Protein AF-A0A4Q5NXY0-F1 (afdb_monomer_lite)

Radius of gyration: 11.59 Å; chains: 1; bounding box: 24×25×28 Å

Secondary structure (DSSP, 8-state):
-EEEEE-HHHHHHHHHHHHHTTPEEEEE--STTBTTTEEEEEEEETTEEEEEEEETTTEEEEEESS--HHHHTT-

pLDDT: mean 97.65, std 1.16, range [92.81, 98.75]

Sequence (75 aa):
MFVETIPTEKFNYVLETLIERGWEILYVYGGFDAWIDYGEVHLKQNGILVKFVWDNWTEGEIKADIEIEEIRALL

Structure (mmCIF, N/CA/C/O backbone):
data_AF-A0A4Q5NXY0-F1
#
_entry.id   AF-A0A4Q5NXY0-F1
#
loop_
_atom_site.group_PDB
_atom_site.id
_atom_site.type_symbol
_atom_site.label_atom_id
_atom_site.label_alt_id
_atom_site.label_comp_id
_atom_site.label_asym_id
_atom_site.label_entity_id
_atom_site.label_seq_id
_atom_site.pdbx_PDB_ins_code
_atom_site.Cartn_x
_atom_site.Cartn_y
_atom_site.Cartn_z
_atom_site.occupancy
_atom_site.B_iso_or_equiv
_atom_site.auth_seq_id
_atom_site.auth_comp_id
_atom_site.auth_asym_id
_atom_site.auth_atom_id
_atom_site.pdbx_PDB_model_num
ATOM 1 N N . MET A 1 1 ? -9.554 8.307 0.402 1.00 94.50 1 MET A N 1
ATOM 2 C CA . MET A 1 1 ? -8.192 8.859 0.306 1.00 94.50 1 MET A CA 1
ATOM 3 C C . MET A 1 1 ? -7.447 8.271 -0.875 1.00 94.50 1 MET A C 1
ATOM 5 O O . MET A 1 1 ? -7.459 7.058 -1.069 1.00 94.50 1 MET A O 1
ATOM 9 N N . PHE A 1 2 ? -6.770 9.126 -1.635 1.00 97.50 2 PHE A N 1
ATOM 10 C CA . PHE A 1 2 ? -5.815 8.708 -2.652 1.00 97.50 2 PHE A CA 1
ATOM 11 C C . PHE A 1 2 ? -4.609 9.649 -2.621 1.00 97.50 2 PHE A C 1
ATOM 13 O O . PHE A 1 2 ? -4.789 10.868 -2.572 1.00 97.50 2 PHE A O 1
ATOM 20 N N . VAL A 1 3 ? -3.409 9.077 -2.579 1.00 97.62 3 VAL A N 1
ATOM 21 C CA . VAL A 1 3 ? -2.126 9.788 -2.632 1.00 97.62 3 VAL A CA 1
ATOM 22 C C . VAL A 1 3 ? -1.236 9.044 -3.619 1.00 97.62 3 VAL A C 1
ATOM 24 O O . VAL A 1 3 ? -1.144 7.821 -3.544 1.00 97.62 3 VAL A O 1
ATOM 27 N N . GLU A 1 4 ? -0.604 9.774 -4.529 1.00 97.69 4 GLU A N 1
ATOM 28 C CA . GLU A 1 4 ? 0.229 9.246 -5.614 1.00 97.69 4 GLU A CA 1
ATOM 29 C C . GLU A 1 4 ? 1.595 9.941 -5.639 1.00 97.69 4 GLU A C 1
ATOM 31 O O . GLU A 1 4 ? 1.774 10.978 -4.993 1.00 97.69 4 GLU A O 1
ATOM 36 N N . THR A 1 5 ? 2.539 9.395 -6.411 1.00 96.94 5 THR A N 1
ATOM 37 C CA . THR A 1 5 ? 3.904 9.937 -6.563 1.00 96.94 5 THR A CA 1
ATOM 38 C C . THR A 1 5 ? 4.640 10.073 -5.220 1.00 96.94 5 THR A C 1
ATOM 40 O O . THR A 1 5 ? 5.326 11.063 -4.954 1.00 96.94 5 THR A O 1
ATOM 43 N N . ILE A 1 6 ? 4.450 9.105 -4.318 1.00 98.25 6 ILE A N 1
ATOM 44 C CA . ILE A 1 6 ? 5.115 9.069 -3.011 1.00 98.25 6 ILE A CA 1
ATOM 45 C C . ILE A 1 6 ? 6.538 8.535 -3.215 1.00 98.25 6 ILE A C 1
ATOM 47 O O . ILE A 1 6 ? 6.673 7.393 -3.658 1.00 98.25 6 ILE A O 1
ATOM 51 N N . PRO A 1 7 ? 7.588 9.283 -2.823 1.00 98.25 7 PRO A N 1
ATOM 52 C CA . PRO A 1 7 ? 8.962 8.809 -2.928 1.00 98.25 7 PRO A CA 1
ATOM 53 C C . PRO A 1 7 ? 9.161 7.439 -2.295 1.00 98.25 7 PRO A C 1
ATOM 55 O O . PRO A 1 7 ? 8.644 7.194 -1.203 1.00 98.25 7 PRO A O 1
ATOM 58 N N . THR A 1 8 ? 9.941 6.564 -2.931 1.00 98.25 8 THR A N 1
ATOM 59 C CA . THR A 1 8 ? 10.092 5.160 -2.502 1.00 98.25 8 THR A CA 1
ATOM 60 C C . THR A 1 8 ? 10.475 5.028 -1.021 1.00 98.25 8 THR A C 1
ATOM 62 O O . THR A 1 8 ? 9.883 4.239 -0.286 1.00 98.25 8 THR A O 1
ATOM 65 N N . GLU A 1 9 ? 11.407 5.854 -0.535 1.00 98.12 9 GLU A N 1
ATOM 66 C CA . GLU A 1 9 ? 11.801 5.872 0.883 1.00 98.12 9 GLU A CA 1
ATOM 67 C C . GLU A 1 9 ? 10.633 6.231 1.808 1.00 98.12 9 GLU A C 1
ATOM 69 O O . GLU A 1 9 ? 10.446 5.629 2.865 1.00 98.12 9 GLU A O 1
ATOM 74 N N . LYS A 1 10 ? 9.815 7.201 1.394 1.00 98.62 10 LYS A N 1
ATOM 75 C CA . LYS A 1 10 ? 8.656 7.663 2.150 1.00 98.62 10 LYS A CA 1
ATOM 76 C C . LYS A 1 10 ? 7.537 6.625 2.138 1.00 98.62 10 LYS A C 1
ATOM 78 O O . LYS A 1 10 ? 6.933 6.382 3.178 1.00 98.62 10 LYS A O 1
ATOM 83 N N . PHE A 1 11 ? 7.289 5.998 0.992 1.00 98.62 11 PHE A N 1
ATOM 84 C CA . PHE A 1 11 ? 6.342 4.898 0.843 1.00 98.62 11 PHE A CA 1
ATOM 85 C C . PHE A 1 11 ? 6.689 3.743 1.790 1.00 98.62 11 PHE A C 1
ATOM 87 O O . PHE A 1 11 ? 5.833 3.321 2.571 1.00 98.62 11 PHE A O 1
ATOM 94 N N . ASN A 1 12 ? 7.955 3.308 1.790 1.00 98.44 12 ASN A N 1
ATOM 95 C CA . ASN A 1 12 ? 8.446 2.257 2.684 1.00 98.44 12 ASN A CA 1
ATOM 96 C C . ASN A 1 12 ? 8.312 2.666 4.153 1.00 98.44 12 ASN A C 1
ATOM 98 O O . ASN A 1 12 ? 7.7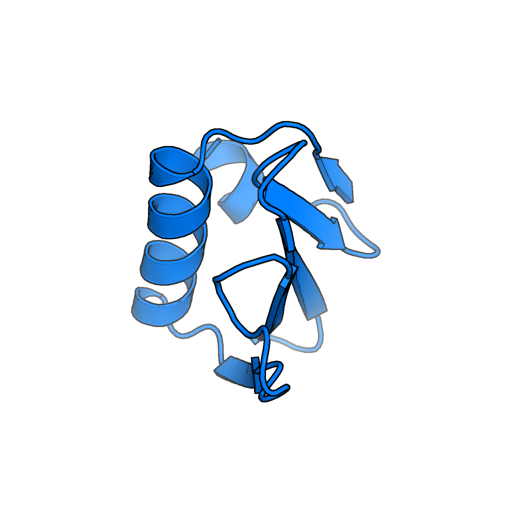78 1.900 4.949 1.00 98.44 12 ASN A O 1
ATOM 102 N N . TYR A 1 13 ? 8.695 3.901 4.495 1.00 98.69 13 TYR A N 1
ATOM 103 C CA . TYR A 1 13 ? 8.550 4.425 5.852 1.00 98.69 13 TYR A CA 1
ATOM 104 C C . TYR A 1 13 ? 7.100 4.367 6.352 1.00 98.69 13 TYR A C 1
ATOM 106 O O . TYR A 1 13 ? 6.856 3.912 7.471 1.00 98.69 13 TYR A O 1
ATOM 114 N N . VAL A 1 14 ? 6.127 4.806 5.543 1.00 98.62 14 VAL A N 1
ATOM 115 C CA . VAL A 1 14 ? 4.710 4.748 5.934 1.00 98.62 14 VAL A CA 1
ATOM 116 C C . VAL A 1 14 ? 4.262 3.295 6.096 1.00 98.62 14 VAL A C 1
ATOM 118 O O . VAL A 1 14 ? 3.659 2.964 7.115 1.00 98.62 14 VAL A O 1
ATOM 121 N N . LEU A 1 15 ? 4.576 2.427 5.130 1.00 98.62 15 LEU A N 1
ATOM 122 C CA . LEU A 1 15 ? 4.203 1.011 5.152 1.00 98.62 15 LEU A CA 1
ATOM 123 C C . LEU A 1 15 ? 4.736 0.297 6.405 1.00 98.62 15 LEU A C 1
ATOM 125 O O . LEU A 1 15 ? 3.960 -0.310 7.145 1.00 98.62 15 LEU A O 1
ATOM 129 N N . GLU A 1 16 ? 6.036 0.411 6.669 1.00 98.56 16 GLU A N 1
ATOM 130 C CA . GLU A 1 16 ? 6.700 -0.188 7.831 1.00 98.56 16 GLU A CA 1
ATOM 131 C C . GLU A 1 16 ? 6.127 0.358 9.140 1.00 98.56 16 GLU A C 1
ATOM 133 O O . GLU A 1 16 ? 5.764 -0.418 10.023 1.00 98.56 16 GLU A O 1
ATOM 138 N N . THR A 1 17 ? 5.938 1.678 9.232 1.00 98.69 17 THR A N 1
ATOM 139 C CA . THR A 1 17 ? 5.377 2.315 10.431 1.00 98.69 17 THR A CA 1
ATOM 140 C C . THR A 1 17 ? 3.979 1.786 10.751 1.00 98.69 17 THR A C 1
ATOM 142 O O . THR A 1 17 ? 3.665 1.534 11.914 1.00 98.69 17 THR A O 1
ATOM 145 N N . LEU A 1 18 ? 3.110 1.604 9.752 1.00 98.31 18 LEU A N 1
ATOM 146 C CA . LEU A 1 18 ? 1.770 1.061 9.989 1.00 98.31 18 LEU A CA 1
ATOM 147 C C . LEU A 1 18 ? 1.826 -0.402 10.445 1.00 98.31 18 LEU A C 1
ATOM 149 O O . LEU A 1 18 ? 1.108 -0.777 11.374 1.00 98.31 18 LEU A O 1
ATOM 153 N N . ILE A 1 19 ? 2.697 -1.216 9.841 1.00 98.31 19 ILE A N 1
ATOM 154 C CA . ILE A 1 19 ? 2.906 -2.613 10.252 1.00 98.31 19 ILE A CA 1
ATOM 155 C C . ILE A 1 19 ? 3.385 -2.674 11.711 1.00 98.31 19 ILE A C 1
ATOM 157 O O . ILE A 1 19 ? 2.825 -3.424 12.511 1.00 98.31 19 ILE A O 1
ATOM 161 N N . GLU A 1 20 ? 4.353 -1.839 12.098 1.00 98.44 20 GLU A N 1
ATOM 162 C CA . GLU A 1 20 ? 4.834 -1.730 13.485 1.00 98.44 20 GLU A CA 1
ATOM 163 C C . GLU A 1 20 ? 3.737 -1.287 14.463 1.00 98.44 20 GLU A C 1
ATOM 165 O O . GLU A 1 20 ? 3.719 -1.708 15.622 1.00 98.44 20 GLU A O 1
ATOM 170 N N . ARG A 1 21 ? 2.779 -0.477 13.998 1.00 97.81 21 ARG A N 1
ATOM 171 C CA . ARG A 1 21 ? 1.598 -0.046 14.767 1.00 97.81 21 ARG A CA 1
ATOM 172 C C . ARG A 1 21 ? 0.457 -1.066 14.768 1.00 97.81 21 ARG A C 1
ATOM 174 O O . ARG A 1 21 ? -0.630 -0.777 15.270 1.00 97.81 21 ARG A O 1
ATOM 181 N N . GLY A 1 22 ? 0.700 -2.268 14.253 1.00 97.94 22 GLY A N 1
ATOM 182 C CA . GLY A 1 22 ? -0.229 -3.391 14.331 1.00 97.94 22 GLY A CA 1
ATOM 183 C C . GLY A 1 22 ? -1.288 -3.406 13.235 1.00 97.94 22 GLY A C 1
ATOM 184 O O . GLY A 1 22 ? -2.334 -4.026 13.419 1.00 97.94 22 GLY A O 1
ATOM 185 N N . TRP A 1 23 ? -1.058 -2.730 12.107 1.00 98.50 23 TRP A N 1
ATOM 186 C CA . TRP A 1 23 ? -1.836 -2.998 10.901 1.00 98.50 23 TRP A CA 1
ATOM 187 C C . TRP A 1 23 ? -1.500 -4.398 10.371 1.00 98.50 23 TRP A C 1
ATOM 189 O O . TRP A 1 23 ? -0.335 -4.766 10.228 1.00 98.50 23 TRP A O 1
ATOM 199 N N . GLU A 1 24 ? -2.526 -5.190 10.073 1.00 98.44 24 GLU A N 1
ATOM 200 C CA . GLU A 1 24 ? -2.364 -6.564 9.605 1.00 98.44 24 GLU A CA 1
ATOM 201 C C . GLU A 1 24 ? -2.126 -6.593 8.095 1.00 98.44 24 GLU A C 1
ATOM 203 O O . GLU A 1 24 ? -2.883 -5.994 7.328 1.00 98.44 24 GLU A O 1
ATOM 208 N N . ILE A 1 25 ? -1.116 -7.339 7.651 1.00 98.50 25 ILE A N 1
ATOM 209 C CA . ILE A 1 25 ? -0.901 -7.607 6.228 1.00 98.50 25 ILE A CA 1
ATOM 210 C C . ILE A 1 25 ? -1.910 -8.664 5.775 1.00 98.50 25 ILE A C 1
ATOM 212 O O . ILE A 1 25 ? -1.878 -9.803 6.240 1.00 98.50 25 ILE A O 1
ATOM 216 N N . LEU A 1 26 ? -2.791 -8.305 4.844 1.00 98.38 26 LEU A N 1
ATOM 217 C CA . LEU A 1 26 ? -3.761 -9.234 4.256 1.00 98.38 26 LEU A CA 1
ATOM 218 C C . LEU A 1 26 ? -3.313 -9.829 2.929 1.00 98.38 26 LEU A C 1
ATOM 220 O O . LEU A 1 26 ? -3.732 -10.927 2.567 1.00 98.38 26 LEU A O 1
ATOM 224 N N . TYR A 1 27 ? -2.519 -9.075 2.179 1.00 98.50 27 TYR A N 1
ATOM 225 C CA . TYR A 1 27 ? -2.089 -9.446 0.844 1.00 98.50 27 TYR A CA 1
ATOM 226 C C . TYR A 1 27 ? -0.728 -8.833 0.560 1.00 98.50 27 TYR A C 1
ATOM 228 O O . TYR A 1 27 ? -0.478 -7.684 0.923 1.00 98.50 27 TYR A O 1
ATOM 236 N N . VAL A 1 28 ? 0.118 -9.604 -0.115 1.00 98.50 28 VAL A N 1
ATOM 237 C CA . VAL A 1 28 ? 1.372 -9.146 -0.707 1.00 98.50 28 VAL A CA 1
ATOM 238 C C . VAL A 1 28 ? 1.422 -9.718 -2.113 1.00 98.50 28 VAL A C 1
ATOM 240 O O . VAL A 1 28 ? 1.246 -10.926 -2.300 1.00 98.50 28 VAL A O 1
ATOM 243 N N . TYR A 1 29 ? 1.649 -8.861 -3.099 1.00 98.38 29 TYR A N 1
ATOM 244 C CA . TYR A 1 29 ? 1.872 -9.294 -4.468 1.00 98.38 29 TYR A CA 1
ATOM 245 C C . TYR A 1 29 ? 3.160 -10.119 -4.564 1.00 98.38 29 TYR A C 1
ATOM 247 O O . TYR A 1 29 ? 4.212 -9.720 -4.071 1.00 98.38 29 TYR A O 1
ATOM 255 N N . GLY A 1 30 ? 3.056 -11.293 -5.190 1.00 97.88 30 GLY A N 1
ATOM 256 C CA . GLY A 1 30 ? 4.133 -12.283 -5.289 1.00 97.88 30 GLY A CA 1
ATOM 257 C C . GLY A 1 30 ? 4.440 -12.710 -6.723 1.00 97.88 30 GLY A C 1
ATOM 258 O O . GLY A 1 30 ? 4.823 -13.858 -6.942 1.00 97.88 30 GLY A O 1
ATOM 259 N N . GLY A 1 31 ? 4.197 -11.834 -7.703 1.00 97.88 31 GLY A N 1
ATOM 260 C CA . GLY A 1 31 ? 4.575 -12.076 -9.097 1.00 97.88 31 GLY A CA 1
ATOM 261 C C . GLY A 1 31 ? 6.090 -12.170 -9.294 1.00 97.88 31 GLY A C 1
ATOM 262 O O . GLY A 1 31 ? 6.875 -11.850 -8.404 1.00 97.88 31 GLY A O 1
ATOM 263 N N . PHE A 1 32 ? 6.518 -12.614 -10.478 1.00 97.00 32 PHE A N 1
ATOM 264 C CA . PHE A 1 32 ? 7.947 -12.734 -10.808 1.00 97.00 32 PHE A CA 1
ATOM 265 C C . PHE A 1 32 ? 8.667 -11.373 -10.871 1.00 97.00 32 PHE A C 1
ATOM 267 O O . PHE A 1 32 ? 9.890 -11.317 -10.786 1.00 97.00 32 PHE A O 1
ATOM 274 N N . ASP A 1 33 ? 7.897 -10.304 -11.040 1.00 97.00 33 ASP A N 1
ATOM 275 C CA . ASP A 1 33 ? 8.273 -8.895 -11.132 1.00 97.00 33 ASP A CA 1
ATOM 276 C C . ASP A 1 33 ? 8.035 -8.126 -9.819 1.00 97.00 33 ASP A C 1
ATOM 278 O O . ASP A 1 33 ? 8.181 -6.900 -9.784 1.00 97.00 33 ASP A O 1
ATOM 282 N N . ALA A 1 34 ? 7.678 -8.839 -8.741 1.00 97.44 34 ALA A N 1
ATOM 283 C CA . ALA A 1 34 ? 7.401 -8.253 -7.437 1.00 97.44 34 ALA A CA 1
ATOM 284 C C . ALA A 1 34 ? 8.584 -7.411 -6.942 1.00 97.44 34 ALA A C 1
ATOM 286 O O . ALA A 1 34 ? 9.701 -7.913 -6.807 1.00 97.44 34 ALA A O 1
ATOM 287 N N . TRP A 1 35 ? 8.317 -6.138 -6.649 1.00 96.88 35 TRP A N 1
ATOM 288 C CA . TRP A 1 35 ? 9.295 -5.144 -6.188 1.00 96.88 35 TRP A CA 1
ATOM 289 C C . TRP A 1 35 ? 10.450 -4.884 -7.170 1.00 96.88 35 TRP A C 1
ATOM 291 O O . TRP A 1 35 ? 11.487 -4.351 -6.778 1.00 96.88 35 TRP A O 1
ATOM 301 N N . ILE A 1 36 ? 10.269 -5.252 -8.442 1.00 96.69 36 ILE A N 1
ATOM 302 C CA . ILE A 1 36 ? 11.161 -4.900 -9.553 1.00 96.69 36 ILE A CA 1
ATOM 303 C C . ILE A 1 36 ? 10.467 -3.853 -10.424 1.00 96.69 36 ILE A C 1
ATOM 305 O O . ILE A 1 36 ? 10.963 -2.736 -10.548 1.00 96.69 36 ILE A O 1
ATOM 309 N N . ASP A 1 37 ? 9.300 -4.212 -10.963 1.00 97.25 37 ASP A N 1
ATOM 310 C CA . ASP A 1 37 ? 8.469 -3.328 -11.790 1.00 97.25 37 ASP A CA 1
ATOM 311 C C . ASP A 1 37 ? 7.130 -3.009 -11.114 1.00 97.25 37 ASP A C 1
ATOM 313 O O . ASP A 1 37 ? 6.542 -1.964 -11.379 1.00 97.25 37 ASP A 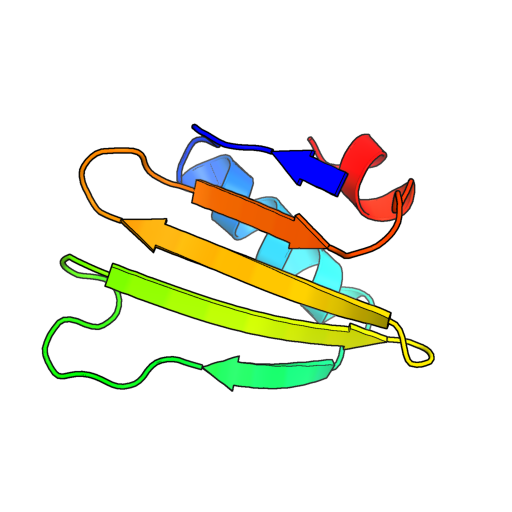O 1
ATOM 317 N N . TYR A 1 38 ? 6.654 -3.887 -10.223 1.00 98.19 38 TYR A N 1
ATOM 318 C CA . TYR A 1 38 ? 5.382 -3.715 -9.528 1.00 98.19 38 TYR A CA 1
ATOM 319 C C . TYR A 1 38 ? 5.409 -4.318 -8.123 1.00 98.19 38 TYR A C 1
ATOM 321 O O . TYR A 1 38 ? 5.899 -5.425 -7.912 1.00 98.19 38 TYR A O 1
ATOM 329 N N . GLY A 1 39 ? 4.845 -3.614 -7.151 1.00 98.44 39 GLY A N 1
ATOM 330 C CA . GLY A 1 39 ? 4.650 -4.077 -5.785 1.00 98.44 39 GLY A CA 1
ATOM 331 C C . GLY A 1 39 ? 3.271 -3.684 -5.278 1.00 98.44 39 GLY A C 1
ATOM 332 O O . GLY A 1 39 ? 2.771 -2.603 -5.571 1.00 98.44 39 GLY A O 1
ATOM 333 N N . GLU A 1 40 ? 2.644 -4.558 -4.499 1.00 98.62 40 GLU A N 1
ATOM 334 C CA . GLU A 1 40 ? 1.364 -4.255 -3.866 1.00 98.62 40 GLU A CA 1
ATOM 335 C C . GLU A 1 40 ? 1.269 -4.945 -2.506 1.00 98.62 40 GLU A C 1
ATOM 337 O O . GLU A 1 40 ? 1.585 -6.129 -2.365 1.00 98.62 40 GLU A O 1
ATOM 342 N N . VAL A 1 41 ? 0.822 -4.197 -1.499 1.00 98.75 41 VAL A N 1
ATOM 343 C CA . VAL A 1 41 ? 0.531 -4.692 -0.151 1.00 98.75 41 VAL A CA 1
ATOM 344 C C . VAL A 1 41 ? -0.822 -4.159 0.285 1.00 98.75 41 VAL A C 1
ATOM 346 O O . VAL A 1 41 ? -1.111 -2.971 0.145 1.00 98.75 41 VAL A O 1
ATOM 349 N N . HIS A 1 42 ? -1.672 -5.023 0.835 1.00 98.62 42 HIS A N 1
ATOM 350 C CA . HIS A 1 42 ? -2.912 -4.586 1.477 1.00 98.62 42 HIS A CA 1
ATOM 351 C C . HIS A 1 42 ? -2.774 -4.710 2.982 1.00 98.62 42 HIS A C 1
ATOM 353 O O . HIS A 1 42 ? -2.525 -5.801 3.499 1.00 98.62 42 HIS A O 1
ATOM 359 N N . LEU A 1 43 ? -2.995 -3.599 3.674 1.00 98.62 43 LEU A N 1
ATOM 360 C CA . LEU A 1 43 ? -3.070 -3.550 5.123 1.00 98.62 43 LEU A CA 1
ATOM 361 C C . LEU A 1 43 ? -4.523 -3.452 5.577 1.00 98.62 43 LEU A C 1
ATOM 363 O O . LEU A 1 43 ? -5.346 -2.797 4.929 1.00 98.62 43 LEU A O 1
ATOM 367 N N . LYS A 1 44 ? -4.837 -4.057 6.721 1.00 98.12 44 LYS A N 1
ATOM 368 C CA . LYS A 1 44 ? -6.131 -3.912 7.383 1.00 98.12 44 LYS A CA 1
ATOM 369 C C . LYS A 1 44 ? -5.976 -3.585 8.857 1.00 98.12 44 LYS A C 1
ATOM 371 O O . LYS A 1 44 ? -5.185 -4.199 9.563 1.00 98.12 44 LYS A O 1
ATOM 376 N N . GLN A 1 45 ? -6.814 -2.675 9.335 1.00 97.12 45 GLN A N 1
ATOM 377 C CA . GLN A 1 45 ? -6.985 -2.423 10.760 1.00 97.12 45 GLN A CA 1
ATOM 378 C C . GLN A 1 45 ? -8.431 -2.016 11.035 1.00 97.12 45 GLN A C 1
ATOM 380 O O . GLN A 1 45 ? -9.009 -1.225 10.297 1.00 97.12 45 GLN A O 1
ATOM 385 N N . ASN A 1 46 ? -9.051 -2.585 12.073 1.00 94.25 46 ASN A N 1
ATOM 386 C CA . ASN A 1 46 ? -10.418 -2.243 12.496 1.00 94.25 46 ASN A CA 1
ATOM 387 C C . ASN A 1 46 ? -11.469 -2.268 11.362 1.00 94.25 46 ASN A C 1
ATOM 389 O O . ASN A 1 46 ? -12.405 -1.474 11.345 1.00 94.25 46 ASN A O 1
ATOM 393 N N . GLY A 1 47 ? -11.314 -3.179 10.395 1.00 94.75 47 GLY A N 1
ATOM 394 C CA . GLY A 1 47 ? -12.216 -3.289 9.241 1.00 94.75 47 GLY A CA 1
ATOM 395 C C . GLY A 1 47 ? -11.900 -2.352 8.069 1.00 94.75 47 GLY A C 1
ATOM 396 O O . GLY A 1 47 ? -12.498 -2.517 7.011 1.00 94.75 47 GLY A O 1
ATOM 397 N N . ILE A 1 48 ? -10.948 -1.432 8.222 1.00 96.69 48 ILE A N 1
ATOM 398 C CA . ILE A 1 48 ? -10.495 -0.503 7.183 1.00 96.69 48 ILE A CA 1
ATOM 399 C C . ILE A 1 48 ? -9.410 -1.184 6.351 1.00 96.69 48 ILE A C 1
ATOM 401 O O . ILE A 1 48 ? -8.458 -1.717 6.915 1.00 96.69 48 ILE A O 1
ATOM 405 N N . LEU A 1 49 ? -9.552 -1.157 5.025 1.00 98.12 49 LEU A N 1
ATOM 406 C CA . LEU A 1 49 ? -8.566 -1.664 4.070 1.00 98.12 49 LEU A CA 1
ATOM 407 C C . LEU A 1 49 ? -7.781 -0.496 3.463 1.00 98.12 49 LEU A C 1
ATOM 409 O O . LEU A 1 49 ? -8.378 0.480 3.004 1.00 98.12 49 LEU A O 1
ATOM 413 N N . VAL A 1 50 ? -6.459 -0.628 3.412 1.00 98.50 50 VAL A N 1
ATOM 414 C CA . VAL A 1 50 ? -5.557 0.313 2.741 1.00 98.50 50 VAL A CA 1
ATOM 415 C C . VAL A 1 50 ? -4.684 -0.457 1.767 1.00 98.50 50 VAL A C 1
ATOM 417 O O . VAL A 1 50 ? -4.111 -1.486 2.122 1.00 98.50 50 VAL A O 1
ATOM 420 N N . LYS A 1 51 ? -4.577 0.039 0.537 1.00 98.69 51 LYS A N 1
ATOM 421 C CA . LYS A 1 51 ? -3.708 -0.530 -0.491 1.00 98.69 51 LYS A CA 1
ATOM 422 C C . LYS A 1 51 ? -2.493 0.357 -0.683 1.00 98.69 51 LYS A C 1
ATOM 424 O O . LYS A 1 51 ? -2.641 1.549 -0.943 1.00 98.69 51 LYS A O 1
ATOM 429 N N . PHE A 1 52 ? -1.330 -0.259 -0.584 1.00 98.69 52 PHE A N 1
ATOM 430 C CA . PHE A 1 52 ? -0.036 0.292 -0.935 1.00 98.69 52 PHE A CA 1
ATOM 431 C C . PHE A 1 52 ? 0.351 -0.306 -2.278 1.00 98.69 52 PHE A C 1
ATOM 433 O O . PHE A 1 52 ? 0.397 -1.528 -2.399 1.00 98.69 52 PHE A O 1
ATOM 440 N N . VAL A 1 53 ? 0.589 0.533 -3.276 1.00 98.62 53 VAL A N 1
ATOM 441 C CA . VAL A 1 53 ? 1.056 0.116 -4.600 1.00 98.62 53 VAL A CA 1
ATOM 442 C C . VAL A 1 53 ? 2.361 0.838 -4.882 1.00 98.62 53 VAL A C 1
ATOM 444 O O .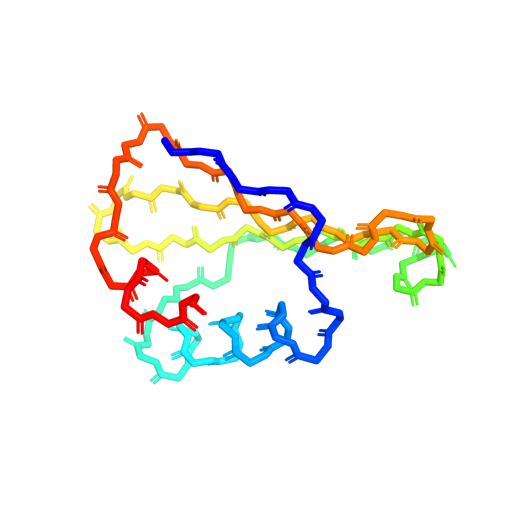 VAL A 1 53 ? 2.505 1.997 -4.511 1.00 98.62 53 VAL A O 1
ATOM 447 N N . TRP A 1 54 ? 3.308 0.151 -5.498 1.00 98.69 54 TRP A N 1
ATOM 448 C CA . TRP A 1 54 ? 4.574 0.721 -5.920 1.00 98.69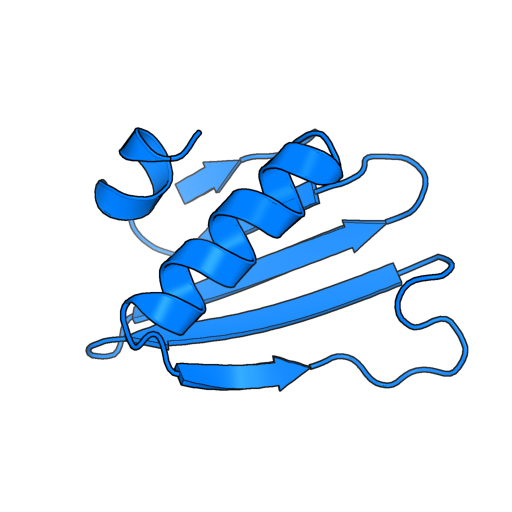 54 TRP A CA 1
ATOM 449 C C . TRP A 1 54 ? 4.898 0.267 -7.339 1.00 98.69 54 TRP A C 1
ATOM 451 O O . TRP A 1 54 ? 4.684 -0.900 -7.672 1.00 98.69 54 TRP A O 1
ATOM 461 N N . ASP A 1 55 ? 5.445 1.156 -8.157 1.00 98.06 55 ASP A N 1
ATOM 462 C CA . ASP A 1 55 ? 6.060 0.801 -9.435 1.00 98.06 55 ASP A CA 1
ATOM 463 C C . ASP A 1 55 ? 7.341 1.609 -9.686 1.00 98.06 55 ASP A C 1
ATOM 465 O O . ASP A 1 55 ? 7.610 2.620 -9.034 1.00 98.06 55 ASP A O 1
ATOM 469 N N . ASN A 1 56 ? 8.154 1.164 -10.642 1.00 96.50 56 ASN A N 1
ATOM 470 C CA . ASN A 1 56 ? 9.454 1.769 -10.939 1.00 96.50 56 ASN A CA 1
ATOM 471 C C . ASN A 1 56 ? 9.398 3.077 -11.754 1.00 96.50 56 ASN A C 1
ATOM 473 O O . ASN A 1 56 ? 10.449 3.666 -12.018 1.00 96.50 56 ASN A O 1
ATOM 477 N N . TRP A 1 57 ? 8.214 3.541 -12.155 1.00 96.19 57 TRP A N 1
ATOM 478 C CA . TRP A 1 57 ? 8.017 4.766 -12.936 1.00 96.19 57 TRP A CA 1
ATOM 479 C C . TRP A 1 57 ? 7.476 5.913 -12.090 1.00 96.19 57 TRP A C 1
ATOM 481 O O . TRP A 1 57 ? 7.953 7.041 -12.214 1.00 96.19 57 TRP A O 1
ATOM 491 N N . THR A 1 58 ? 6.468 5.632 -11.265 1.00 96.12 58 THR A N 1
ATOM 492 C CA . THR A 1 58 ? 5.722 6.620 -10.476 1.00 96.12 58 THR A CA 1
ATOM 493 C C . THR A 1 58 ? 5.908 6.465 -8.968 1.00 96.12 58 THR A C 1
ATOM 495 O O . THR A 1 58 ? 5.438 7.310 -8.208 1.00 96.12 58 THR A O 1
ATOM 498 N N . GLU A 1 59 ? 6.669 5.454 -8.543 1.00 97.38 59 GLU A N 1
ATOM 499 C CA . GLU A 1 59 ? 6.944 5.122 -7.146 1.00 97.38 59 GLU A CA 1
ATOM 500 C C . GLU A 1 59 ? 5.673 4.734 -6.379 1.00 97.38 59 GLU A C 1
ATOM 502 O O . GLU A 1 59 ? 4.955 3.835 -6.805 1.00 97.38 59 GLU A O 1
ATOM 507 N N . GLY A 1 60 ? 5.431 5.318 -5.202 1.00 98.19 60 GLY A N 1
ATOM 508 C CA . GLY A 1 60 ? 4.408 4.864 -4.271 1.00 98.19 60 GLY A CA 1
ATOM 509 C C . GLY A 1 60 ? 3.035 5.511 -4.458 1.00 98.19 60 GLY A C 1
ATOM 510 O O . GLY A 1 60 ? 2.896 6.724 -4.623 1.00 98.19 60 GLY A O 1
ATOM 511 N N . GLU A 1 61 ? 1.998 4.704 -4.278 1.00 98.62 61 GLU A N 1
ATOM 512 C CA . GLU A 1 61 ? 0.604 5.112 -4.171 1.00 98.62 61 GLU A CA 1
ATOM 513 C C . GLU A 1 61 ? -0.050 4.501 -2.924 1.00 98.62 61 GLU A C 1
ATOM 515 O O . GLU A 1 61 ? 0.171 3.334 -2.585 1.00 98.62 61 GLU A O 1
ATOM 520 N N . ILE A 1 62 ? -0.925 5.267 -2.270 1.00 98.62 62 ILE A N 1
ATOM 521 C CA . ILE A 1 62 ? -1.754 4.797 -1.153 1.00 98.62 62 ILE A CA 1
ATOM 522 C C . ILE A 1 62 ? -3.228 5.064 -1.462 1.00 98.62 62 ILE A C 1
ATOM 524 O O . ILE A 1 62 ? -3.640 6.206 -1.691 1.00 98.62 62 ILE A O 1
ATOM 528 N N . LYS A 1 63 ? -4.044 4.006 -1.432 1.00 98.56 63 LYS A N 1
ATOM 529 C CA . LYS A 1 63 ? -5.492 4.036 -1.705 1.00 98.56 63 LYS A CA 1
ATOM 530 C C . LYS A 1 63 ? -6.278 3.520 -0.502 1.00 98.56 63 LYS A C 1
ATOM 532 O O . LYS A 1 63 ? -6.002 2.434 0.002 1.00 98.56 63 LYS A O 1
ATOM 537 N N . ALA A 1 64 ? -7.294 4.268 -0.082 1.00 97.62 64 ALA A N 1
ATOM 538 C CA . ALA A 1 64 ? -8.260 3.846 0.932 1.00 97.62 64 ALA A CA 1
ATOM 539 C C . ALA A 1 64 ? -9.638 4.466 0.659 1.00 97.62 64 ALA A C 1
ATOM 541 O O . ALA A 1 64 ? -9.728 5.586 0.152 1.00 97.62 64 ALA A O 1
ATOM 542 N N . ASP A 1 65 ? -10.717 3.786 1.045 1.00 96.88 65 ASP A N 1
ATOM 543 C CA . ASP A 1 65 ? -12.087 4.275 0.803 1.00 96.88 65 ASP A CA 1
ATOM 544 C C . ASP A 1 65 ? -12.450 5.501 1.660 1.00 96.88 65 ASP A C 1
ATOM 546 O O . ASP A 1 65 ? -13.336 6.279 1.311 1.00 96.88 65 ASP A O 1
ATOM 550 N N . ILE A 1 66 ? -11.728 5.713 2.762 1.00 96.69 66 ILE A N 1
ATOM 551 C CA . ILE A 1 66 ? -11.912 6.830 3.695 1.00 96.69 66 ILE A CA 1
ATOM 552 C C . ILE A 1 66 ? -10.601 7.598 3.901 1.00 96.69 66 ILE A C 1
ATOM 554 O O . ILE A 1 66 ? -9.537 7.150 3.474 1.00 96.69 66 ILE A O 1
ATOM 558 N N . GLU A 1 67 ? -10.677 8.781 4.511 1.00 96.81 67 GLU A N 1
ATOM 559 C CA . GLU A 1 67 ? -9.493 9.493 5.008 1.00 96.81 67 GLU A CA 1
ATOM 560 C C . GLU A 1 67 ? -8.980 8.848 6.297 1.00 96.81 67 GLU A C 1
ATOM 562 O O . GLU A 1 67 ? -9.763 8.442 7.157 1.00 96.81 67 GLU A O 1
ATOM 567 N N . ILE A 1 68 ? -7.656 8.732 6.404 1.00 96.88 68 ILE A N 1
ATOM 568 C CA . ILE A 1 68 ? -6.974 8.087 7.527 1.00 96.88 68 ILE A CA 1
ATOM 569 C C . ILE A 1 68 ? -5.905 9.05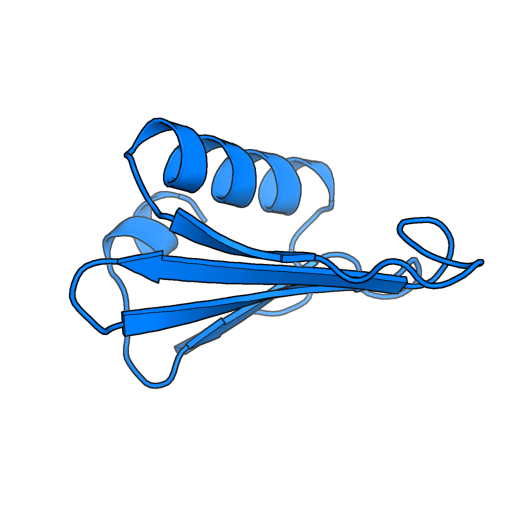6 8.022 1.00 96.88 68 ILE A C 1
ATOM 571 O O . ILE A 1 68 ? -4.824 9.155 7.444 1.00 96.88 68 ILE A O 1
ATOM 575 N N . GLU A 1 69 ? -6.215 9.775 9.100 1.00 96.56 69 GLU A N 1
ATOM 576 C CA . GLU A 1 69 ? -5.332 10.817 9.646 1.00 96.56 69 GLU A CA 1
ATOM 577 C C . GLU A 1 69 ? -3.964 10.285 10.066 1.00 96.56 69 GLU A C 1
ATOM 579 O O . GLU A 1 69 ? -2.957 10.974 9.939 1.00 96.56 69 GLU A O 1
ATOM 584 N N . GLU A 1 70 ? -3.903 9.029 10.508 1.00 96.88 70 GLU A N 1
ATOM 585 C CA . GLU A 1 70 ? -2.639 8.376 10.826 1.00 96.88 70 GLU A CA 1
ATOM 586 C C . GLU A 1 70 ? -1.686 8.343 9.622 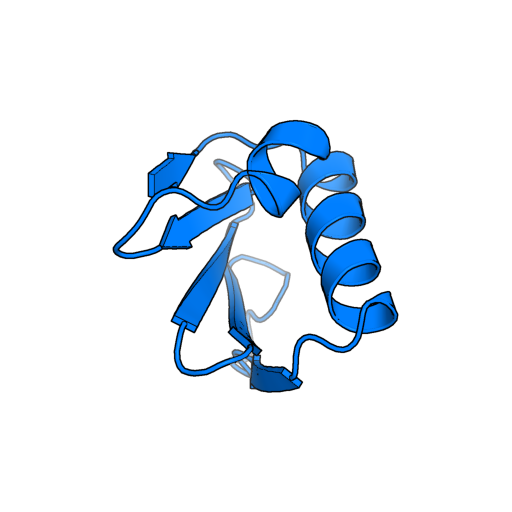1.00 96.88 70 GLU A C 1
ATOM 588 O O . GLU A 1 70 ? -0.497 8.612 9.773 1.00 96.88 70 GLU A O 1
ATOM 593 N N . ILE A 1 71 ? -2.213 8.067 8.426 1.00 97.12 71 ILE A N 1
ATOM 594 C CA . ILE A 1 71 ? -1.436 8.053 7.184 1.00 97.12 71 ILE A CA 1
ATOM 595 C C . ILE A 1 71 ? -1.086 9.479 6.768 1.00 97.12 71 ILE A C 1
ATOM 597 O O . ILE A 1 71 ? 0.052 9.738 6.386 1.00 97.12 71 ILE A O 1
ATOM 601 N N . ARG A 1 72 ? -2.024 10.427 6.890 1.00 96.25 72 ARG A N 1
ATOM 602 C CA . ARG A 1 72 ? -1.771 11.845 6.585 1.00 96.25 72 ARG A CA 1
ATOM 603 C C . ARG A 1 72 ? -0.658 12.435 7.444 1.00 96.25 72 ARG A C 1
ATOM 605 O O . ARG A 1 72 ? 0.155 13.183 6.926 1.00 96.25 72 ARG A O 1
ATOM 612 N N . ALA A 1 73 ? -0.587 12.067 8.719 1.00 97.19 73 ALA A N 1
ATOM 613 C CA . ALA A 1 73 ? 0.469 12.518 9.622 1.00 97.19 73 ALA A CA 1
ATOM 614 C C . ALA A 1 73 ? 1.855 11.944 9.278 1.00 97.19 73 ALA A C 1
ATOM 616 O O . ALA A 1 73 ? 2.868 12.479 9.729 1.00 97.19 73 ALA A O 1
ATOM 617 N N . LEU A 1 74 ? 1.905 10.843 8.522 1.00 96.50 74 LEU A N 1
ATOM 618 C CA . LEU A 1 74 ? 3.142 10.186 8.110 1.00 96.50 74 LEU A CA 1
ATOM 619 C C . LEU A 1 74 ? 3.641 10.636 6.741 1.00 96.50 74 LEU A C 1
ATOM 621 O O . LEU A 1 74 ? 4.788 10.317 6.438 1.00 96.50 74 LEU A O 1
ATOM 625 N N . LEU A 1 75 ? 2.830 11.343 5.946 1.00 92.81 75 LEU A N 1
ATOM 626 C CA . LEU A 1 75 ? 3.156 11.880 4.618 1.00 92.81 75 LEU A CA 1
ATOM 627 C C . LEU A 1 75 ? 3.725 13.299 4.731 1.00 92.81 75 LEU A C 1
ATOM 629 O O . LEU A 1 75 ? 4.918 13.454 4.378 1.00 92.81 75 LEU A O 1
#

Foldseek 3Di:
DKDWLQPQVLLVQLVVVVVVVPFDWPDWDDDPCDVPAKTWIWTDDPRWIKIWIAGPPTGIMIDTPDDDVSSVVSD